Protein AF-A0A8S3A7S4-F1 (afdb_monomer_lite)

Structure (mmCIF, N/CA/C/O backbone):
data_AF-A0A8S3A7S4-F1
#
_entry.id   AF-A0A8S3A7S4-F1
#
loop_
_atom_site.group_PDB
_atom_site.id
_atom_site.type_symbol
_atom_site.label_atom_id
_atom_site.label_alt_id
_atom_site.label_comp_id
_atom_site.label_asym_id
_atom_site.label_entity_id
_atom_site.label_seq_id
_atom_site.pdbx_PDB_ins_code
_atom_site.Cartn_x
_atom_site.Cartn_y
_atom_site.Cartn_z
_atom_site.occupancy
_atom_site.B_iso_or_equiv
_atom_site.auth_seq_id
_atom_site.auth_comp_id
_atom_site.auth_asym_id
_atom_site.auth_atom_id
_atom_site.pdbx_PDB_model_num
ATOM 1 N N . LEU A 1 1 ? -1.220 -19.435 3.950 1.00 32.44 1 LEU A N 1
ATOM 2 C CA . LEU A 1 1 ? -2.130 -18.977 5.016 1.00 32.44 1 LEU A CA 1
ATOM 3 C 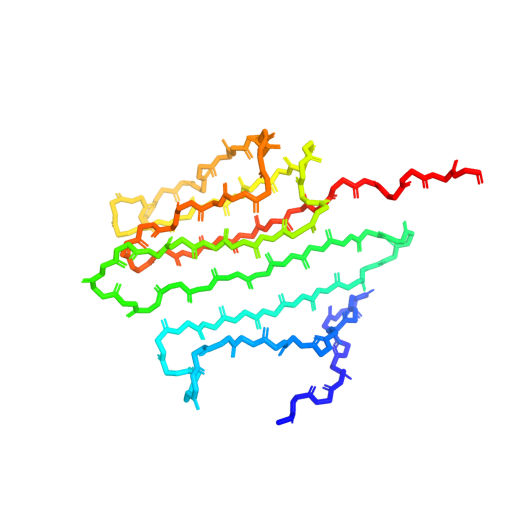C . LEU A 1 1 ? -1.247 -18.363 6.094 1.00 32.44 1 LEU A C 1
ATOM 5 O O . LEU A 1 1 ? -0.497 -19.103 6.714 1.00 32.44 1 LEU A O 1
ATOM 9 N N . ILE A 1 2 ? -1.198 -17.036 6.206 1.00 36.12 2 ILE A N 1
ATOM 10 C CA . ILE A 1 2 ? -0.557 -16.388 7.357 1.00 36.12 2 ILE A CA 1
ATOM 11 C C . ILE A 1 2 ? -1.700 -16.137 8.333 1.00 36.12 2 ILE A C 1
ATOM 13 O O . ILE A 1 2 ? -2.592 -15.341 8.049 1.00 36.12 2 ILE A O 1
ATOM 17 N N . GLU A 1 3 ? -1.734 -16.926 9.401 1.00 42.91 3 GLU A N 1
ATOM 18 C CA . GLU A 1 3 ? -2.644 -16.726 10.527 1.00 42.91 3 GLU A CA 1
ATOM 19 C C . GLU A 1 3 ? -2.314 -15.383 11.184 1.00 42.91 3 GLU A C 1
ATOM 21 O O . GLU A 1 3 ? -1.156 -14.971 11.194 1.00 42.91 3 GLU A O 1
ATOM 26 N N . THR A 1 4 ? -3.331 -14.668 11.664 1.00 47.62 4 THR A N 1
ATOM 27 C CA . THR A 1 4 ? -3.205 -13.347 12.289 1.00 47.62 4 THR A CA 1
ATOM 28 C C . THR A 1 4 ? -2.072 -13.327 13.317 1.00 47.62 4 THR A C 1
ATOM 30 O O . THR A 1 4 ? -2.187 -13.901 14.395 1.00 47.62 4 THR A O 1
ATOM 33 N N . VAL A 1 5 ? -0.964 -12.672 12.969 1.00 49.91 5 VAL A N 1
ATOM 34 C CA . VAL A 1 5 ? 0.148 -12.405 13.884 1.00 49.91 5 VAL A CA 1
ATOM 35 C C . VAL A 1 5 ? -0.074 -11.021 14.482 1.00 49.91 5 VAL A C 1
ATOM 37 O O . VAL A 1 5 ? -0.256 -10.053 13.739 1.00 49.91 5 VAL A O 1
ATOM 40 N N . ASP A 1 6 ? -0.046 -10.923 15.810 1.00 55.41 6 ASP A N 1
ATOM 41 C CA . ASP A 1 6 ? 0.050 -9.635 16.497 1.00 55.41 6 ASP A CA 1
ATOM 42 C C . ASP A 1 6 ? 1.432 -9.031 16.214 1.00 55.41 6 ASP A C 1
ATOM 44 O O . ASP A 1 6 ? 2.458 -9.503 16.713 1.00 55.41 6 ASP A O 1
ATOM 48 N N . ILE A 1 7 ? 1.473 -7.977 15.397 1.00 58.81 7 ILE A N 1
ATOM 49 C CA . ILE A 1 7 ? 2.685 -7.181 15.179 1.00 58.81 7 ILE A CA 1
ATOM 50 C C . ILE A 1 7 ? 2.566 -5.941 16.067 1.00 58.81 7 ILE A C 1
ATOM 52 O O . ILE A 1 7 ? 2.108 -4.877 15.657 1.00 58.81 7 ILE A O 1
ATOM 56 N N . GLY A 1 8 ? 2.931 -6.094 17.340 1.00 72.38 8 GLY A N 1
ATOM 57 C CA . GLY A 1 8 ? 2.749 -5.047 18.345 1.00 72.38 8 GLY A CA 1
ATOM 58 C C . GLY A 1 8 ? 1.290 -4.929 18.801 1.00 72.38 8 GLY A C 1
ATOM 59 O O . GLY A 1 8 ? 0.768 -5.852 19.410 1.00 72.38 8 GLY A O 1
ATOM 60 N N . ASN A 1 9 ? 0.652 -3.776 18.560 1.00 73.81 9 ASN A N 1
ATOM 61 C CA . ASN A 1 9 ? -0.764 -3.516 18.898 1.00 73.81 9 ASN A CA 1
ATOM 62 C C . ASN A 1 9 ? -1.713 -3.704 17.701 1.00 73.81 9 ASN A C 1
ATOM 64 O O . ASN A 1 9 ? -2.876 -3.296 17.772 1.00 73.81 9 ASN A O 1
ATOM 68 N N . ASP A 1 10 ? -1.190 -4.232 16.598 1.00 81.94 10 ASP A N 1
ATOM 69 C CA . ASP A 1 10 ? -1.855 -4.246 15.310 1.00 81.94 10 ASP A CA 1
ATOM 70 C C . ASP A 1 10 ? -2.022 -5.693 14.831 1.00 81.94 10 ASP A C 1
ATOM 72 O O . ASP A 1 10 ? -1.080 -6.488 14.859 1.00 81.94 10 ASP A O 1
ATOM 76 N N . GLN A 1 11 ? -3.233 -6.024 14.388 1.00 84.69 11 GLN A N 1
ATOM 77 C CA . GLN A 1 11 ? -3.612 -7.359 13.940 1.00 84.69 11 GLN A CA 1
ATOM 78 C C . GLN A 1 11 ? -3.493 -7.464 12.426 1.00 84.69 11 GLN A C 1
ATOM 80 O O . GLN A 1 11 ? -4.145 -6.715 11.693 1.00 84.69 11 GLN A O 1
ATOM 85 N N . ALA A 1 12 ? -2.685 -8.412 11.952 1.00 85.38 12 ALA A N 1
ATOM 86 C CA . ALA A 1 12 ? -2.636 -8.768 10.540 1.00 85.38 12 ALA A CA 1
ATOM 87 C C . ALA A 1 12 ? -3.955 -9.435 10.108 1.00 85.38 12 ALA A C 1
ATOM 89 O O . ALA A 1 12 ? -4.388 -10.425 10.703 1.00 85.38 12 ALA A O 1
ATOM 90 N N . VAL A 1 13 ? -4.590 -8.922 9.053 1.00 84.75 13 VAL A N 1
ATOM 91 C CA . VAL A 1 13 ? -5.805 -9.530 8.487 1.00 84.75 13 VAL A CA 1
ATOM 92 C C . VAL A 1 13 ? -5.482 -10.355 7.248 1.00 84.75 13 VAL A C 1
ATOM 94 O O . VAL A 1 13 ? -4.537 -10.064 6.509 1.00 84.75 13 VAL A O 1
ATOM 97 N N . VAL A 1 14 ? -6.280 -11.391 7.001 1.00 77.81 14 VAL A N 1
ATOM 98 C CA . VAL A 1 14 ? -6.143 -12.204 5.790 1.00 77.81 14 VAL A CA 1
ATOM 99 C C . VAL A 1 14 ? -6.284 -11.298 4.570 1.00 77.81 14 VAL A C 1
ATOM 101 O O . VAL A 1 14 ? -7.234 -10.526 4.461 1.00 77.81 14 VAL A O 1
ATOM 104 N N . THR A 1 15 ? -5.302 -11.368 3.675 1.00 73.50 15 THR A N 1
ATOM 105 C CA . THR A 1 15 ? -5.270 -10.584 2.441 1.00 73.50 15 THR A CA 1
ATOM 106 C C . THR A 1 15 ? -5.236 -11.547 1.265 1.00 73.50 15 THR A C 1
ATOM 108 O O . THR A 1 15 ? -4.409 -12.458 1.234 1.00 73.50 15 THR A O 1
ATOM 111 N N . GLU A 1 16 ? -6.132 -11.348 0.304 1.00 69.81 16 GLU A N 1
ATOM 112 C CA . GLU A 1 16 ? -6.135 -12.085 -0.956 1.00 69.81 16 GLU A CA 1
ATOM 113 C C . 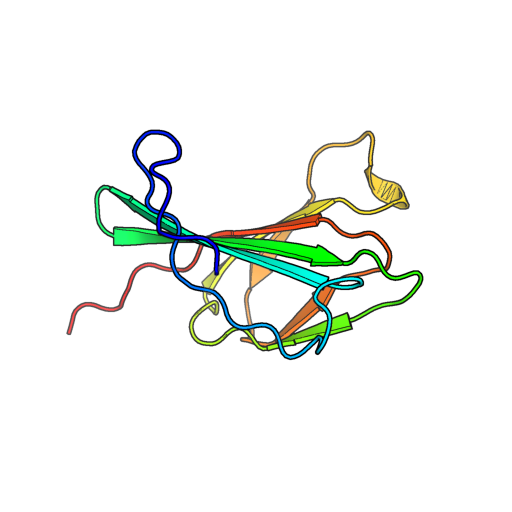GLU A 1 16 ? -5.566 -11.190 -2.057 1.00 69.81 16 GLU A C 1
ATOM 115 O O . GLU A 1 16 ? -6.013 -10.059 -2.256 1.00 69.81 16 GLU A O 1
ATOM 120 N N . THR A 1 17 ? -4.563 -11.693 -2.772 1.00 66.00 17 THR A N 1
ATOM 121 C CA . THR A 1 17 ? -3.970 -11.020 -3.930 1.00 66.00 17 THR A CA 1
ATOM 122 C C . THR A 1 17 ? -4.168 -11.906 -5.148 1.00 66.00 17 THR A C 1
ATOM 124 O O . THR A 1 17 ? -3.893 -13.101 -5.099 1.00 66.00 17 THR A O 1
ATOM 127 N N . THR A 1 18 ? -4.589 -11.325 -6.270 1.00 65.69 18 THR A N 1
ATOM 128 C CA . THR A 1 18 ? -4.818 -12.064 -7.525 1.00 65.69 18 THR A CA 1
ATOM 129 C C . THR A 1 18 ? -3.522 -12.552 -8.194 1.00 65.69 18 THR A C 1
ATOM 131 O O . THR A 1 18 ? -3.576 -13.251 -9.203 1.00 65.69 18 THR A O 1
ATOM 134 N N . ASP A 1 19 ? -2.343 -12.204 -7.663 1.00 68.62 19 ASP A N 1
ATOM 135 C CA . ASP A 1 19 ? -1.074 -12.805 -8.083 1.00 68.62 19 ASP A CA 1
ATOM 136 C C . ASP A 1 19 ? -1.045 -14.267 -7.616 1.00 68.62 19 ASP A C 1
ATOM 138 O O . ASP A 1 19 ? -0.715 -14.555 -6.467 1.00 68.62 19 ASP A O 1
ATOM 142 N N . LEU A 1 20 ? -1.417 -15.178 -8.523 1.00 54.69 20 LEU A N 1
ATOM 143 C CA . LEU A 1 20 ? -1.651 -16.614 -8.302 1.00 54.69 20 LEU A CA 1
ATOM 144 C C . LEU A 1 20 ? -0.500 -17.365 -7.604 1.00 54.69 20 LEU A C 1
ATOM 146 O O . LEU A 1 20 ? -0.689 -18.511 -7.203 1.00 54.69 20 LEU A O 1
ATOM 150 N N . GLN A 1 21 ? 0.682 -16.757 -7.462 1.00 60.47 21 GLN A N 1
ATOM 151 C CA . GLN A 1 21 ? 1.818 -17.343 -6.742 1.00 60.47 21 GLN A CA 1
ATOM 152 C C . GLN A 1 21 ? 2.430 -16.433 -5.659 1.00 60.47 21 GLN A C 1
ATOM 154 O O . GLN A 1 21 ? 3.385 -16.853 -5.007 1.00 60.47 21 GLN A O 1
ATOM 159 N N . GLY A 1 22 ? 1.938 -15.202 -5.456 1.00 60.34 22 GLY A N 1
ATOM 160 C CA . GLY A 1 22 ? 2.482 -14.243 -4.474 1.00 60.34 22 GLY A CA 1
ATOM 161 C C . GLY A 1 22 ? 3.970 -13.897 -4.660 1.00 60.34 22 GLY A C 1
ATOM 162 O O . GLY A 1 22 ? 4.631 -13.404 -3.740 1.00 60.34 22 GLY A O 1
ATOM 163 N N . GLN A 1 23 ? 4.532 -14.200 -5.833 1.00 71.69 23 GLN A N 1
ATOM 164 C CA . GLN A 1 23 ? 5.958 -14.031 -6.117 1.00 71.69 23 GLN A CA 1
ATOM 165 C C . GLN A 1 23 ? 6.291 -12.588 -6.487 1.00 71.69 23 GLN A C 1
ATOM 167 O O . GLN A 1 23 ? 7.381 -12.104 -6.184 1.00 71.69 23 GLN A O 1
ATOM 172 N N . ASN A 1 24 ? 5.341 -11.895 -7.110 1.00 83.69 24 ASN A N 1
ATOM 173 C CA . ASN A 1 24 ? 5.557 -10.617 -7.771 1.00 83.69 24 ASN A CA 1
ATOM 174 C C . ASN A 1 24 ? 4.890 -9.461 -7.032 1.00 83.69 24 ASN A C 1
ATOM 176 O O . ASN A 1 24 ? 5.348 -8.324 -7.132 1.00 83.69 24 ASN A O 1
ATOM 180 N N . ILE A 1 25 ? 3.818 -9.740 -6.295 1.00 87.50 25 ILE A N 1
ATOM 181 C CA . ILE A 1 25 ? 3.109 -8.755 -5.487 1.00 87.50 25 ILE A CA 1
ATOM 182 C C . ILE A 1 25 ? 2.909 -9.349 -4.100 1.00 87.50 25 ILE A C 1
ATOM 184 O O . ILE A 1 25 ? 2.385 -10.450 -3.952 1.00 87.50 25 ILE A O 1
ATOM 188 N N . PHE A 1 26 ? 3.328 -8.611 -3.079 1.00 88.44 26 PHE A N 1
ATOM 189 C CA . PHE A 1 26 ? 2.996 -8.924 -1.695 1.00 88.44 26 PHE A CA 1
ATOM 190 C C . PHE A 1 26 ? 2.056 -7.852 -1.161 1.00 88.44 26 PHE A C 1
ATOM 192 O O . PHE A 1 26 ? 2.298 -6.664 -1.371 1.00 88.44 26 PHE A O 1
ATOM 199 N N . SER A 1 27 ? 1.014 -8.258 -0.445 1.00 89.69 27 SER A N 1
ATOM 200 C CA . SER A 1 27 ? 0.155 -7.328 0.276 1.00 89.69 27 SER A CA 1
ATOM 201 C C . SER A 1 27 ? -0.250 -7.885 1.629 1.00 89.69 27 SER A C 1
ATOM 203 O O . SER A 1 27 ? -0.532 -9.075 1.744 1.00 89.69 27 SER A O 1
ATOM 205 N N . GLN A 1 28 ? -0.313 -7.010 2.628 1.00 91.31 28 GLN A N 1
ATOM 206 C CA . GLN A 1 28 ? -0.747 -7.339 3.980 1.00 91.31 28 GLN A CA 1
ATOM 207 C C . GLN A 1 28 ? -1.527 -6.160 4.556 1.00 91.31 28 GLN A C 1
ATOM 209 O O . GLN A 1 28 ? -1.006 -5.048 4.645 1.00 91.31 28 GLN A O 1
ATOM 214 N N . ALA A 1 29 ? -2.767 -6.400 4.962 1.00 91.62 29 ALA A N 1
ATOM 215 C CA . ALA A 1 29 ? -3.576 -5.415 5.667 1.00 91.62 29 ALA A CA 1
ATOM 216 C C . ALA A 1 29 ? -3.495 -5.600 7.189 1.00 91.62 29 ALA A C 1
ATOM 218 O O . ALA A 1 29 ? -3.229 -6.699 7.687 1.00 91.62 29 ALA A O 1
ATOM 219 N N . PHE A 1 30 ? -3.737 -4.515 7.921 1.00 91.75 30 PHE A N 1
ATOM 220 C CA . PHE A 1 30 ? -3.658 -4.459 9.375 1.00 91.75 30 PHE A CA 1
ATOM 221 C C . PHE A 1 30 ? -4.810 -3.652 9.972 1.00 91.75 30 PHE A C 1
ATOM 223 O O . PHE A 1 30 ? -5.235 -2.636 9.407 1.00 91.75 30 PHE A O 1
ATOM 230 N N . ILE A 1 31 ? -5.260 -4.075 11.153 1.00 91.44 31 ILE A N 1
ATOM 231 C CA . ILE A 1 31 ? -6.178 -3.328 12.013 1.00 91.44 31 ILE A CA 1
ATOM 232 C C . ILE A 1 31 ? -5.458 -3.032 13.327 1.00 91.44 31 ILE A C 1
ATOM 234 O O . ILE A 1 31 ? -5.099 -3.937 14.072 1.00 91.44 31 ILE A O 1
ATOM 238 N N . GLY A 1 32 ? -5.244 -1.753 13.607 1.00 88.19 32 GLY A N 1
ATOM 239 C CA . GLY A 1 32 ? -4.725 -1.267 14.878 1.00 88.19 32 GLY A CA 1
ATOM 240 C C . GLY A 1 32 ? -5.823 -0.821 15.834 1.00 88.19 32 GLY A C 1
ATOM 241 O O . GLY A 1 32 ? -7.019 -0.845 15.531 1.00 88.19 32 GLY A O 1
ATOM 242 N N . LYS A 1 33 ? -5.394 -0.330 16.999 1.00 85.56 33 LYS A N 1
ATOM 243 C CA . LYS A 1 33 ? -6.290 0.259 18.007 1.00 85.56 33 LYS A CA 1
ATOM 244 C C . LYS A 1 33 ? -7.195 1.342 17.413 1.00 85.56 33 LYS A C 1
ATOM 246 O O . LYS A 1 33 ? -6.812 2.060 16.489 1.00 85.56 33 LYS A O 1
ATOM 251 N N . ASN A 1 34 ? -8.386 1.474 17.995 1.00 83.94 34 ASN A N 1
ATOM 252 C CA . ASN A 1 34 ? -9.403 2.459 17.612 1.00 83.94 34 ASN A CA 1
ATOM 253 C C . ASN A 1 34 ? -9.835 2.358 16.136 1.00 83.94 34 ASN A C 1
ATOM 255 O O . ASN A 1 34 ? -10.171 3.365 15.521 1.00 83.94 34 ASN A O 1
ATOM 259 N N . GLY A 1 35 ? -9.785 1.157 15.548 1.00 86.38 35 GLY A N 1
ATOM 260 C CA . GLY A 1 35 ? -10.208 0.936 14.164 1.00 86.38 35 GLY A CA 1
ATOM 261 C C . GLY A 1 35 ? -9.279 1.564 13.124 1.00 86.38 35 GLY A C 1
ATOM 262 O O . GLY A 1 35 ? -9.685 1.752 11.978 1.00 86.38 35 GLY A O 1
ATOM 263 N N . ARG A 1 36 ? -8.034 1.898 13.495 1.00 90.69 36 ARG A N 1
ATOM 264 C CA . ARG A 1 36 ? -7.021 2.366 12.543 1.00 90.69 36 ARG A CA 1
ATOM 265 C C . ARG A 1 36 ? -6.729 1.244 11.546 1.00 90.69 36 ARG A C 1
ATOM 267 O O . ARG A 1 36 ? -6.413 0.136 11.958 1.00 90.69 36 ARG A O 1
ATOM 274 N N . ARG A 1 37 ? -6.798 1.525 10.245 1.00 93.69 37 ARG A N 1
ATOM 275 C CA . ARG A 1 37 ? -6.590 0.528 9.182 1.00 93.69 37 ARG A CA 1
ATOM 276 C C . ARG A 1 37 ? -5.470 0.968 8.250 1.00 93.69 37 ARG A C 1
ATOM 278 O O . ARG A 1 37 ? -5.428 2.136 7.857 1.00 93.69 37 ARG A O 1
ATOM 285 N N . TRP A 1 38 ? -4.585 0.051 7.875 1.00 95.12 38 TRP A N 1
ATOM 286 C CA . TRP A 1 38 ? -3.622 0.294 6.800 1.00 95.12 38 TRP A CA 1
ATOM 287 C C . TRP A 1 38 ? -3.287 -0.971 6.024 1.00 95.12 38 TRP A C 1
ATOM 289 O O . TRP A 1 38 ? -3.512 -2.087 6.487 1.00 95.12 38 TRP A O 1
ATOM 299 N N . VAL A 1 39 ? -2.743 -0.775 4.827 1.00 94.44 39 VAL A N 1
ATOM 300 C CA . VAL A 1 39 ? -2.344 -1.838 3.907 1.00 94.44 39 VAL A CA 1
ATOM 301 C C . VAL A 1 39 ? -0.908 -1.597 3.460 1.00 94.44 39 VAL A C 1
ATOM 303 O O . VAL A 1 39 ? -0.582 -0.511 2.992 1.00 94.44 39 VAL A O 1
ATOM 306 N N . LEU A 1 40 ? -0.052 -2.606 3.600 1.00 94.62 40 LEU A N 1
ATOM 307 C CA . LEU A 1 40 ? 1.268 -2.665 2.980 1.00 94.62 40 LEU A CA 1
ATOM 308 C C . LEU A 1 40 ? 1.137 -3.352 1.624 1.00 94.62 40 LEU A C 1
ATOM 310 O O . LEU A 1 40 ? 0.554 -4.433 1.545 1.00 94.62 40 LEU A O 1
ATOM 314 N N . ILE A 1 41 ? 1.714 -2.762 0.582 1.00 94.12 41 ILE A N 1
ATOM 315 C CA . ILE A 1 41 ? 1.806 -3.355 -0.752 1.00 94.12 41 ILE A CA 1
ATOM 316 C C . ILE A 1 41 ? 3.243 -3.229 -1.252 1.00 94.12 41 ILE A C 1
ATOM 318 O O . ILE A 1 41 ? 3.839 -2.156 -1.198 1.00 94.12 41 ILE A O 1
ATOM 322 N N . ILE A 1 42 ? 3.794 -4.331 -1.751 1.00 93.56 42 ILE A N 1
ATOM 323 C CA . ILE A 1 42 ? 5.129 -4.401 -2.344 1.00 93.56 42 ILE A CA 1
ATOM 324 C C . ILE A 1 42 ? 4.976 -4.903 -3.774 1.00 93.56 42 ILE A C 1
ATOM 326 O O . ILE A 1 42 ? 4.596 -6.056 -3.997 1.00 93.56 42 ILE A O 1
ATOM 330 N N . ASN A 1 43 ? 5.312 -4.049 -4.735 1.00 93.50 43 ASN A N 1
ATOM 331 C CA . ASN A 1 43 ? 5.493 -4.449 -6.119 1.00 93.50 43 ASN A CA 1
ATOM 332 C C . ASN A 1 43 ? 6.927 -4.956 -6.297 1.00 93.50 43 ASN A C 1
ATOM 334 O O . ASN A 1 43 ? 7.860 -4.170 -6.244 1.00 93.50 43 ASN A O 1
ATOM 338 N N . LYS A 1 44 ? 7.122 -6.254 -6.528 1.00 92.12 44 LYS A N 1
ATOM 339 C CA . LYS A 1 44 ? 8.445 -6.853 -6.783 1.00 92.12 44 LYS A CA 1
ATOM 340 C C . LYS A 1 44 ? 8.765 -6.948 -8.279 1.00 92.12 44 LYS A C 1
ATOM 342 O O . LYS A 1 44 ? 9.788 -7.516 -8.650 1.00 92.12 44 LYS A O 1
ATOM 347 N N . ARG A 1 45 ? 7.888 -6.439 -9.151 1.00 90.56 45 ARG A N 1
ATOM 348 C CA . ARG A 1 45 ? 8.036 -6.534 -10.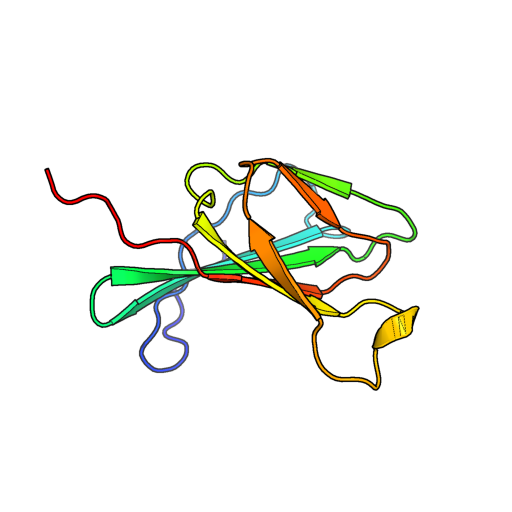607 1.00 90.56 45 ARG A CA 1
ATOM 349 C C . ARG A 1 45 ? 8.912 -5.415 -11.144 1.00 90.56 45 ARG A C 1
ATOM 351 O O . ARG A 1 45 ? 8.830 -4.273 -10.695 1.00 90.56 45 ARG A O 1
ATOM 358 N N . TYR A 1 46 ? 9.618 -5.727 -12.227 1.00 91.44 46 TYR A N 1
ATOM 359 C CA . TYR A 1 46 ? 10.207 -4.736 -13.124 1.00 91.44 46 TYR A CA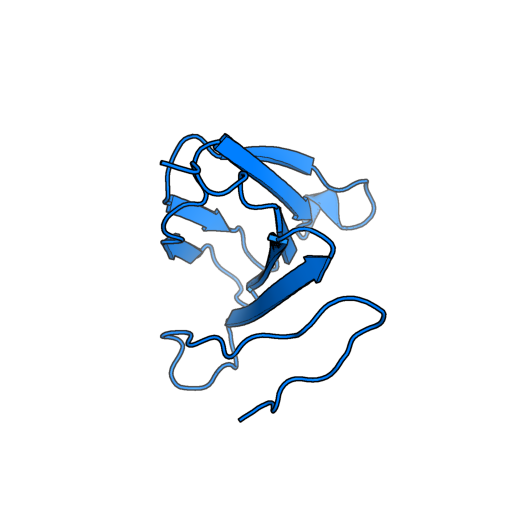 1
ATOM 360 C C . TYR A 1 46 ? 9.139 -4.156 -14.068 1.00 91.44 46 TYR A C 1
ATOM 362 O O . TYR A 1 46 ? 9.162 -4.356 -15.280 1.00 91.44 46 TYR A O 1
ATOM 370 N N . GLY A 1 47 ? 8.115 -3.528 -13.490 1.00 91.31 47 GLY A N 1
ATOM 371 C CA . GLY A 1 47 ? 7.013 -2.913 -14.225 1.00 91.31 47 GLY A CA 1
ATOM 372 C C . GLY A 1 47 ? 5.928 -2.377 -13.300 1.00 91.31 47 GLY A C 1
ATOM 373 O O . GLY A 1 47 ? 5.804 -2.818 -12.156 1.00 91.31 47 GLY A O 1
ATOM 374 N N . ASN A 1 48 ? 5.142 -1.426 -13.803 1.00 93.62 48 ASN A N 1
ATOM 375 C CA . ASN A 1 48 ? 4.053 -0.824 -13.041 1.00 93.62 48 ASN A CA 1
ATOM 376 C C . ASN A 1 48 ? 2.904 -1.820 -12.835 1.00 93.62 48 ASN A C 1
ATOM 378 O O . ASN A 1 48 ? 2.659 -2.690 -13.677 1.00 93.62 48 ASN A O 1
ATOM 382 N N . ILE A 1 49 ? 2.181 -1.659 -11.730 1.00 91.69 49 ILE A N 1
ATOM 383 C CA . ILE A 1 49 ? 0.941 -2.385 -11.453 1.00 91.69 49 ILE A CA 1
ATOM 384 C C . ILE A 1 49 ? -0.170 -1.408 -11.094 1.00 91.69 49 ILE A C 1
ATOM 386 O O . ILE A 1 49 ? 0.075 -0.411 -10.415 1.00 91.69 49 ILE A O 1
ATOM 390 N N . ASP A 1 50 ? -1.389 -1.739 -11.503 1.00 92.12 50 ASP A N 1
ATOM 391 C CA . ASP A 1 50 ? -2.591 -1.066 -11.032 1.00 92.12 50 ASP A CA 1
ATOM 392 C C . ASP A 1 50 ? -3.213 -1.886 -9.907 1.00 92.12 50 ASP A C 1
ATOM 394 O O . ASP A 1 50 ? -3.514 -3.072 -10.058 1.00 92.12 50 ASP A O 1
ATOM 398 N N . VAL A 1 51 ? -3.398 -1.238 -8.766 1.00 90.12 51 VAL A N 1
ATOM 399 C CA . VAL A 1 51 ? -4.039 -1.799 -7.585 1.00 90.12 51 VAL A CA 1
ATOM 400 C C . VAL A 1 51 ? -5.412 -1.167 -7.453 1.00 90.12 51 VAL A C 1
ATOM 402 O O . VAL A 1 51 ? -5.542 0.055 -7.394 1.00 90.12 51 VAL A O 1
ATOM 405 N N . PHE A 1 52 ? -6.440 -2.004 -7.368 1.00 92.50 52 PHE A N 1
ATOM 406 C CA . PHE A 1 52 ? -7.762 -1.578 -6.937 1.00 92.50 52 PHE A CA 1
ATOM 407 C C . PHE A 1 52 ? -7.911 -1.852 -5.440 1.00 92.50 52 PHE A C 1
ATOM 409 O O . PHE A 1 52 ? -7.880 -3.007 -5.021 1.00 92.50 52 PHE A O 1
ATOM 416 N N . LEU A 1 53 ? -8.056 -0.792 -4.646 1.00 90.75 53 LEU A N 1
ATOM 417 C CA . LEU A 1 53 ? -8.197 -0.855 -3.195 1.00 90.75 53 LEU A CA 1
ATOM 418 C C . LEU A 1 53 ? -9.479 -0.116 -2.771 1.00 90.75 53 LEU A C 1
ATOM 420 O O . LEU A 1 53 ? -9.475 1.107 -2.632 1.00 90.75 53 LEU A O 1
ATOM 424 N N . PRO A 1 54 ? -10.600 -0.829 -2.589 1.00 90.81 54 PRO A N 1
ATOM 425 C CA . PRO A 1 54 ? -11.861 -0.219 -2.181 1.00 90.81 54 PRO A CA 1
ATOM 426 C C . PRO A 1 54 ? -11.766 0.508 -0.836 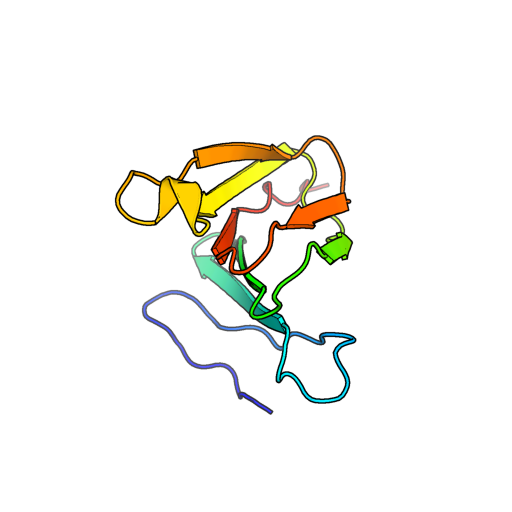1.00 90.81 54 PRO A C 1
ATOM 428 O O . PRO A 1 54 ? -11.128 0.029 0.100 1.00 90.81 54 PRO A O 1
ATOM 431 N N . GLY A 1 55 ? -12.448 1.651 -0.727 1.00 91.00 55 GLY A N 1
ATOM 432 C CA . GLY A 1 55 ? -12.568 2.399 0.529 1.00 91.00 55 GLY A CA 1
ATOM 433 C C . GLY A 1 55 ? -11.309 3.160 0.957 1.00 91.00 55 GLY A C 1
ATOM 434 O O . GLY A 1 55 ? -11.259 3.633 2.088 1.00 91.00 55 GLY A O 1
ATOM 435 N N . CYS A 1 56 ? -10.291 3.277 0.095 1.00 94.19 56 CYS A N 1
ATOM 436 C CA . CYS A 1 56 ? -9.080 4.047 0.399 1.00 94.19 56 CYS A CA 1
ATOM 437 C C . CYS A 1 56 ? -9.177 5.538 0.041 1.00 94.19 56 CYS A C 1
ATOM 439 O O . CYS A 1 56 ? -8.259 6.284 0.370 1.00 94.19 56 CYS A O 1
ATOM 441 N N . THR A 1 57 ? -10.241 5.974 -0.643 1.00 95.31 57 THR A N 1
ATOM 442 C CA . THR A 1 57 ? -10.446 7.383 -1.020 1.00 95.31 57 THR A CA 1
ATOM 443 C C . THR A 1 57 ? -10.480 8.277 0.223 1.00 95.31 57 THR A C 1
ATOM 445 O O . THR A 1 57 ? -11.136 7.942 1.201 1.00 95.31 57 THR A O 1
ATOM 448 N N . GLY A 1 58 ? -9.751 9.394 0.207 1.00 94.81 58 GLY A N 1
ATOM 449 C CA . GLY A 1 58 ? -9.517 10.256 1.374 1.00 94.81 58 GLY A CA 1
ATOM 450 C C . GLY A 1 58 ? -8.428 9.744 2.328 1.00 94.81 58 GLY A C 1
ATOM 451 O O . GLY A 1 58 ? -8.080 10.422 3.294 1.00 94.81 58 GLY A O 1
ATOM 452 N N . GLY A 1 59 ? -7.869 8.560 2.068 1.00 95.56 59 GLY A N 1
ATOM 453 C CA . GLY A 1 59 ? -6.718 8.012 2.777 1.00 95.56 59 GLY A CA 1
ATOM 454 C C . GLY A 1 59 ? -5.391 8.637 2.340 1.00 95.56 59 GLY A C 1
ATOM 455 O O . GLY A 1 59 ? -5.326 9.466 1.429 1.00 95.56 59 GLY A O 1
ATOM 456 N N . ARG A 1 60 ? -4.304 8.203 2.982 1.00 97.19 60 ARG A N 1
ATOM 457 C CA . ARG A 1 60 ? -2.935 8.653 2.680 1.00 97.19 60 ARG A CA 1
ATOM 458 C C . ARG A 1 60 ? -2.046 7.479 2.331 1.00 97.19 60 ARG A C 1
ATOM 460 O O . ARG A 1 60 ? -2.035 6.483 3.047 1.00 97.19 60 ARG A O 1
ATOM 467 N N . MET A 1 61 ? -1.267 7.616 1.272 1.00 96.88 61 MET A N 1
ATOM 468 C CA . MET A 1 61 ? -0.257 6.650 0.868 1.00 96.88 61 MET A CA 1
ATOM 469 C C . MET A 1 61 ? 1.134 7.236 1.073 1.00 96.88 61 MET A C 1
ATOM 471 O O . MET A 1 61 ? 1.413 8.337 0.613 1.00 96.88 61 MET A O 1
ATOM 475 N N . GLN A 1 62 ? 2.012 6.467 1.703 1.00 96.44 62 GLN A N 1
ATOM 476 C CA . GLN A 1 62 ? 3.447 6.721 1.742 1.00 96.44 62 GLN A CA 1
ATOM 477 C C . GLN A 1 62 ? 4.142 5.705 0.847 1.00 96.44 62 GLN A C 1
ATOM 479 O O . GLN A 1 62 ? 3.934 4.503 1.012 1.00 96.44 62 GLN A O 1
ATOM 484 N N . ILE A 1 63 ? 4.936 6.176 -0.113 1.00 95.75 63 ILE A N 1
ATOM 485 C CA . ILE A 1 63 ? 5.543 5.328 -1.141 1.00 95.75 63 ILE A CA 1
ATOM 486 C C . ILE A 1 63 ? 7.035 5.614 -1.308 1.00 95.75 63 ILE A C 1
ATOM 488 O O . ILE A 1 63 ? 7.467 6.768 -1.332 1.00 95.75 63 ILE A O 1
ATOM 492 N N . ILE A 1 64 ? 7.810 4.541 -1.463 1.00 95.38 64 ILE A N 1
ATOM 493 C CA . ILE A 1 64 ? 9.185 4.570 -1.964 1.00 95.38 64 ILE A CA 1
ATOM 494 C C . ILE A 1 64 ? 9.296 3.690 -3.209 1.00 95.38 64 ILE A C 1
ATOM 496 O O . ILE A 1 64 ? 8.568 2.706 -3.347 1.00 95.38 64 ILE A O 1
ATOM 500 N N . ASN A 1 65 ? 10.214 4.025 -4.107 1.00 91.81 65 ASN A N 1
ATOM 501 C CA . ASN A 1 65 ? 10.566 3.214 -5.272 1.00 91.81 65 ASN A CA 1
ATOM 502 C C . ASN A 1 65 ? 12.076 3.285 -5.535 1.00 91.81 65 ASN A C 1
ATOM 504 O O . ASN A 1 65 ? 12.813 3.889 -4.760 1.00 91.81 65 ASN A O 1
ATOM 508 N N . GLU A 1 66 ? 12.540 2.684 -6.630 1.00 89.31 66 GLU A N 1
ATOM 509 C CA . GLU A 1 66 ? 13.964 2.659 -6.990 1.00 89.31 66 GLU A CA 1
ATOM 510 C C . GLU A 1 66 ? 14.590 4.065 -7.061 1.00 89.31 66 GLU A C 1
ATOM 512 O O . GLU A 1 66 ? 15.701 4.273 -6.578 1.00 89.31 66 GLU A O 1
ATOM 517 N N . ALA A 1 67 ? 13.854 5.053 -7.581 1.00 86.81 67 ALA A N 1
ATOM 518 C CA . ALA A 1 67 ? 14.343 6.426 -7.697 1.00 86.81 67 ALA A CA 1
ATOM 519 C C . ALA A 1 67 ? 14.444 7.138 -6.338 1.00 86.81 67 ALA A C 1
ATOM 521 O O . ALA A 1 67 ? 15.343 7.951 -6.131 1.00 86.81 67 ALA A O 1
ATOM 522 N N . SER A 1 68 ? 13.533 6.840 -5.406 1.00 87.38 68 SER A N 1
ATOM 523 C CA . SER A 1 68 ? 13.476 7.480 -4.088 1.00 87.38 68 SER A CA 1
ATOM 524 C C . SER A 1 68 ? 14.060 6.626 -2.960 1.00 87.38 68 SER A C 1
ATOM 526 O O . SER A 1 68 ? 13.945 7.024 -1.806 1.00 87.38 68 SER A O 1
ATOM 528 N N . GLY A 1 69 ? 14.648 5.459 -3.248 1.00 76.88 69 GLY A N 1
ATOM 529 C CA . GLY A 1 69 ? 14.916 4.401 -2.260 1.00 76.88 69 GLY A CA 1
ATOM 530 C C . GLY A 1 69 ? 15.827 4.789 -1.088 1.00 76.88 69 GLY A C 1
ATOM 531 O O . GLY A 1 69 ? 15.797 4.132 -0.052 1.00 76.88 69 GLY A O 1
ATOM 532 N N . PHE A 1 70 ? 16.597 5.872 -1.228 1.00 82.12 70 PHE A N 1
ATOM 533 C CA . PHE A 1 70 ? 17.447 6.439 -0.171 1.00 82.12 70 PHE A CA 1
ATOM 534 C C . PHE A 1 70 ? 16.899 7.742 0.439 1.00 82.12 70 PHE A C 1
ATOM 536 O O . PHE A 1 70 ? 17.514 8.309 1.340 1.00 82.12 70 PHE A O 1
ATOM 543 N N . GLY A 1 71 ? 15.774 8.242 -0.070 1.00 83.94 71 GLY A N 1
ATOM 544 C CA . GLY A 1 71 ? 15.096 9.447 0.396 1.00 83.94 71 GLY A CA 1
ATOM 545 C C . GLY A 1 71 ? 13.892 9.140 1.294 1.00 83.94 71 GLY A C 1
ATOM 546 O O . GLY A 1 71 ? 13.548 7.977 1.515 1.00 83.94 71 GLY A O 1
ATOM 547 N N . PRO A 1 72 ? 13.229 10.180 1.828 1.00 89.88 72 PRO A N 1
ATOM 548 C CA . PRO A 1 72 ? 11.977 9.997 2.551 1.00 89.88 72 PRO A CA 1
ATOM 549 C C . PRO A 1 72 ? 10.889 9.437 1.625 1.00 89.88 72 PRO A C 1
ATOM 551 O O . PRO A 1 72 ? 10.899 9.668 0.413 1.00 89.88 72 PRO A O 1
ATOM 554 N N . ALA A 1 73 ? 9.917 8.737 2.210 1.00 92.44 73 ALA A N 1
ATOM 555 C CA . ALA A 1 73 ? 8.730 8.319 1.477 1.00 92.44 73 ALA A CA 1
ATOM 556 C C . ALA A 1 73 ? 7.967 9.541 0.948 1.00 92.44 73 ALA A C 1
ATOM 558 O O . ALA A 1 73 ? 7.805 10.543 1.647 1.00 92.44 73 ALA A O 1
ATOM 559 N N . THR A 1 74 ? 7.481 9.444 -0.288 1.00 93.88 74 THR A N 1
ATOM 560 C CA . THR A 1 74 ? 6.567 10.442 -0.850 1.00 93.88 74 THR A CA 1
ATOM 561 C C . THR A 1 74 ? 5.176 10.203 -0.276 1.00 93.88 74 THR A C 1
ATOM 563 O O . THR A 1 74 ? 4.700 9.069 -0.294 1.00 93.88 74 THR A O 1
ATOM 566 N N . GLU A 1 75 ? 4.523 11.252 0.224 1.00 95.31 75 GLU A N 1
ATOM 567 C CA . GLU A 1 75 ? 3.146 11.182 0.721 1.00 95.31 75 GLU A CA 1
ATOM 568 C C . GLU A 1 75 ? 2.157 11.661 -0.349 1.00 95.31 75 GLU A C 1
ATOM 570 O O . GLU A 1 75 ? 2.374 12.685 -0.997 1.00 95.31 75 GLU A O 1
ATOM 575 N N . VAL A 1 76 ? 1.074 10.905 -0.543 1.00 94.81 76 VAL A N 1
ATOM 576 C CA . VAL A 1 76 ? 0.032 11.167 -1.544 1.00 94.81 76 VAL A CA 1
ATOM 577 C C . VAL A 1 76 ? -1.344 10.963 -0.912 1.00 94.81 76 VAL A C 1
ATOM 579 O O . VAL A 1 76 ? -1.602 9.921 -0.307 1.00 94.81 76 VAL A O 1
ATOM 582 N N . THR A 1 77 ? -2.247 11.929 -1.080 1.00 96.50 77 THR A N 1
ATOM 583 C CA . THR A 1 77 ? -3.672 11.752 -0.759 1.00 96.50 77 THR A CA 1
ATOM 584 C C . THR A 1 77 ? -4.347 10.939 -1.857 1.00 96.50 77 THR A C 1
ATOM 586 O O . THR A 1 77 ? -4.156 11.196 -3.046 1.00 96.50 77 THR A O 1
ATOM 589 N N . LEU A 1 78 ? -5.124 9.931 -1.467 1.00 96.38 78 LEU A N 1
ATOM 590 C CA . LEU A 1 78 ? -5.793 9.043 -2.409 1.00 96.38 78 LEU A CA 1
ATOM 591 C C . LEU A 1 78 ? -7.160 9.602 -2.800 1.00 96.38 78 LEU A C 1
ATOM 593 O O . LEU A 1 78 ? -8.113 9.522 -2.034 1.00 96.38 78 LEU A O 1
ATOM 597 N N . GLU A 1 79 ? -7.271 10.119 -4.018 1.00 94.44 79 GLU A N 1
ATOM 598 C CA . GLU A 1 79 ? -8.536 10.651 -4.554 1.00 94.44 79 GLU A CA 1
ATOM 599 C C . GLU A 1 79 ? -9.440 9.553 -5.140 1.00 94.44 79 GLU A C 1
ATOM 601 O O . GLU A 1 79 ? -10.655 9.700 -5.248 1.00 94.44 79 GLU A O 1
ATOM 606 N N . LEU A 1 80 ? -8.855 8.414 -5.517 1.00 93.31 80 LEU A N 1
ATOM 607 C CA . LEU A 1 80 ? -9.538 7.301 -6.172 1.00 93.31 80 LEU A CA 1
ATOM 608 C C . LEU A 1 80 ? -9.194 5.982 -5.482 1.00 93.31 80 LEU A C 1
ATOM 610 O O . LEU A 1 80 ? -8.138 5.831 -4.876 1.00 93.31 80 LEU A O 1
ATOM 614 N N . SER A 1 81 ? -10.049 4.976 -5.670 1.00 93.06 81 SER A N 1
ATOM 615 C CA . SER A 1 81 ? -9.788 3.596 -5.227 1.00 93.06 81 SER A CA 1
ATOM 616 C C . SER A 1 81 ? -8.815 2.829 -6.135 1.00 93.06 81 SER A C 1
ATOM 618 O O . SER A 1 81 ? -8.696 1.610 -6.028 1.00 93.06 81 SER A O 1
ATOM 620 N N . ARG A 1 82 ? -8.157 3.512 -7.078 1.00 93.44 82 ARG A N 1
ATOM 621 C CA . ARG A 1 82 ? -7.147 2.936 -7.971 1.00 93.44 82 ARG A CA 1
ATOM 622 C C . ARG A 1 82 ? -5.821 3.646 -7.777 1.00 93.44 82 ARG A C 1
ATOM 624 O O . ARG A 1 82 ? -5.767 4.872 -7.804 1.00 93.44 82 ARG A O 1
ATOM 631 N N . ILE A 1 83 ? -4.772 2.852 -7.615 1.00 93.75 83 ILE A N 1
ATOM 632 C CA . ILE A 1 83 ? -3.416 3.309 -7.330 1.00 93.75 83 ILE A CA 1
ATOM 633 C C . ILE A 1 83 ? -2.483 2.622 -8.318 1.00 93.75 83 ILE A C 1
ATOM 635 O O . ILE A 1 83 ? -2.505 1.398 -8.434 1.00 93.75 83 ILE A O 1
ATOM 639 N N . THR A 1 84 ? -1.635 3.389 -8.993 1.00 94.75 84 THR A N 1
ATOM 640 C CA . THR A 1 84 ? -0.555 2.832 -9.810 1.00 94.75 84 THR A CA 1
ATOM 641 C C . THR A 1 84 ? 0.721 2.800 -8.977 1.00 94.75 84 THR A C 1
ATOM 643 O O . THR A 1 84 ? 1.200 3.842 -8.529 1.00 94.75 84 THR A O 1
ATOM 646 N N . LEU A 1 85 ? 1.292 1.613 -8.775 1.00 94.31 85 LEU A N 1
ATOM 647 C CA . LEU A 1 85 ? 2.593 1.441 -8.131 1.00 94.31 85 LEU A CA 1
ATOM 648 C C . LEU A 1 85 ? 3.661 1.229 -9.200 1.00 94.31 85 LEU A C 1
ATOM 650 O O . LEU A 1 85 ? 3.513 0.380 -10.080 1.00 94.31 85 LEU A O 1
ATOM 654 N N . SER A 1 86 ? 4.744 2.000 -9.114 1.00 95.06 86 SER A N 1
ATOM 655 C CA . SER A 1 86 ? 5.897 1.854 -10.008 1.00 95.06 86 SER A CA 1
ATOM 656 C C . SER A 1 86 ? 6.644 0.541 -9.756 1.00 95.06 86 SER A C 1
ATOM 658 O O . SER A 1 86 ? 6.409 -0.138 -8.751 1.00 95.06 86 SER A O 1
ATOM 660 N N . ALA A 1 87 ? 7.520 0.161 -10.688 1.00 93.06 87 ALA A N 1
ATOM 661 C CA . ALA A 1 87 ? 8.430 -0.968 -10.509 1.00 93.06 87 ALA A CA 1
ATOM 662 C C . ALA A 1 87 ? 9.161 -0.889 -9.155 1.00 93.06 87 ALA A C 1
ATOM 664 O O . ALA A 1 87 ? 9.595 0.188 -8.741 1.00 93.06 87 ALA A O 1
ATOM 665 N N . PHE A 1 88 ? 9.269 -2.028 -8.468 1.00 93.50 88 PHE A N 1
ATOM 666 C CA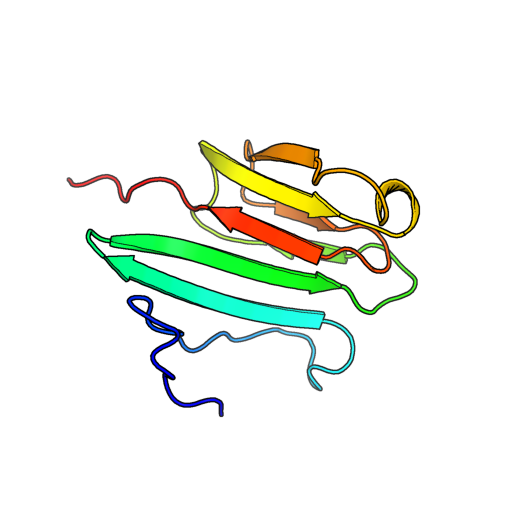 . PHE A 1 88 ? 9.946 -2.152 -7.166 1.00 93.50 88 PHE A CA 1
ATOM 667 C C . PHE A 1 88 ? 9.424 -1.238 -6.043 1.00 93.50 88 PHE A C 1
ATOM 669 O O . PHE A 1 88 ? 10.118 -1.014 -5.050 1.00 93.50 88 PHE A O 1
ATOM 676 N N . ALA A 1 89 ? 8.211 -0.696 -6.175 1.00 95.38 89 ALA A N 1
ATOM 677 C CA . ALA A 1 89 ? 7.656 0.205 -5.178 1.00 95.38 89 ALA A CA 1
ATOM 678 C C . ALA A 1 89 ? 7.190 -0.521 -3.907 1.00 95.38 89 ALA A C 1
ATOM 680 O O . ALA A 1 89 ? 6.590 -1.599 -3.961 1.00 95.38 89 ALA A O 1
ATOM 681 N N . VAL A 1 90 ? 7.389 0.135 -2.765 1.00 95.62 90 VAL A N 1
ATOM 682 C CA . VAL A 1 90 ? 6.812 -0.230 -1.466 1.00 95.62 90 VAL A CA 1
ATOM 683 C C . VAL A 1 90 ? 5.882 0.895 -1.041 1.00 95.62 90 VAL A C 1
ATOM 685 O O . VAL A 1 90 ? 6.307 2.047 -0.960 1.00 95.62 90 VAL A O 1
ATOM 688 N N . ALA A 1 91 ? 4.625 0.561 -0.768 1.00 96.19 91 ALA A N 1
ATOM 689 C CA . ALA A 1 91 ? 3.602 1.513 -0.368 1.00 96.19 91 ALA A CA 1
ATOM 690 C C . ALA A 1 91 ? 2.922 1.087 0.936 1.00 96.19 91 ALA A C 1
ATOM 692 O O . ALA A 1 91 ? 2.542 -0.073 1.100 1.00 96.19 91 ALA A O 1
ATOM 693 N N . VAL A 1 92 ? 2.721 2.047 1.835 1.00 96.25 92 VAL A N 1
ATOM 694 C CA . VAL A 1 92 ? 1.856 1.919 3.011 1.00 96.25 92 VAL A CA 1
ATOM 695 C C . VAL A 1 92 ? 0.672 2.853 2.824 1.00 96.25 92 VAL A C 1
ATOM 697 O O . VAL A 1 92 ? 0.848 4.058 2.662 1.00 96.25 92 VAL A O 1
ATOM 700 N N . ILE A 1 93 ? -0.536 2.301 2.836 1.00 96.88 93 ILE A N 1
ATOM 701 C CA . ILE A 1 93 ? -1.781 3.040 2.659 1.00 96.88 93 ILE A CA 1
ATOM 702 C C . ILE A 1 93 ? -2.511 3.089 3.992 1.00 96.88 93 ILE A C 1
ATOM 704 O O . ILE A 1 93 ? -2.995 2.065 4.460 1.00 96.88 93 ILE A O 1
ATOM 708 N N . HIS A 1 94 ? -2.637 4.272 4.579 1.00 96.06 94 HIS A N 1
ATOM 709 C CA . HIS A 1 94 ? -3.530 4.543 5.696 1.00 96.06 94 HIS A CA 1
ATOM 710 C C . HIS A 1 94 ? -4.938 4.799 5.164 1.00 96.06 94 HIS A C 1
ATOM 712 O O . HIS A 1 94 ? -5.170 5.771 4.441 1.00 96.06 94 HIS A O 1
ATOM 718 N N . MET A 1 95 ? -5.873 3.928 5.532 1.00 95.44 95 MET A N 1
ATOM 719 C CA . MET A 1 95 ? -7.271 4.066 5.136 1.00 95.44 95 MET A CA 1
ATOM 720 C C . MET A 1 95 ? -7.913 5.233 5.898 1.00 95.44 95 MET A C 1
ATOM 722 O O . MET A 1 95 ? -7.529 5.490 7.048 1.00 95.44 95 MET A O 1
ATOM 726 N N . PRO A 1 96 ? -8.914 5.909 5.312 1.00 94.31 96 PRO A N 1
ATOM 727 C CA . PRO A 1 96 ? -9.730 6.854 6.063 1.00 94.31 96 PRO A CA 1
ATOM 728 C C . PRO A 1 96 ? -10.446 6.146 7.233 1.00 94.31 96 PRO A C 1
ATOM 730 O O . PRO A 1 96 ? -10.562 4.908 7.249 1.00 94.31 96 PRO A O 1
ATOM 733 N N . PRO A 1 97 ? -10.953 6.900 8.223 1.00 88.50 97 PRO A N 1
ATOM 734 C CA . PRO A 1 97 ? -11.933 6.377 9.170 1.00 88.50 97 PRO A CA 1
ATOM 735 C C . PRO A 1 97 ? -13.102 5.709 8.433 1.00 88.50 97 PRO A C 1
ATOM 737 O O . PRO A 1 97 ? -13.411 6.062 7.298 1.00 88.50 97 PRO A O 1
ATOM 740 N N . LEU A 1 98 ? -13.729 4.708 9.051 1.00 84.00 98 LEU A N 1
ATOM 741 C CA . LEU A 1 98 ? -15.039 4.267 8.578 1.00 84.00 98 LEU A CA 1
ATOM 742 C C . LEU A 1 98 ? -16.026 5.398 8.857 1.00 84.00 98 LEU A C 1
ATOM 744 O O . LEU A 1 98 ? -16.034 5.915 9.976 1.00 84.00 98 LEU A O 1
ATOM 748 N N . ASP A 1 99 ? -16.836 5.762 7.869 1.00 70.88 99 ASP A N 1
ATOM 749 C CA . ASP A 1 99 ? -18.012 6.581 8.132 1.00 70.88 99 ASP A CA 1
ATOM 750 C C . ASP A 1 99 ? -18.898 5.788 9.100 1.00 70.88 99 ASP A C 1
ATOM 752 O O . ASP A 1 99 ? -19.313 4.663 8.813 1.00 70.88 99 ASP A O 1
ATOM 756 N N . VAL A 1 100 ? -19.077 6.326 10.305 1.00 54.31 100 VAL A N 1
ATOM 757 C CA . VAL A 1 100 ? -19.999 5.774 11.295 1.00 54.31 100 VAL A CA 1
ATOM 758 C C . VAL A 1 100 ? -21.357 6.380 10.960 1.00 54.31 100 VAL A C 1
ATOM 760 O O . VAL A 1 100 ? -21.581 7.552 11.261 1.00 54.31 100 VAL A O 1
ATOM 763 N N . GLU A 1 101 ? -22.206 5.621 10.265 1.00 40.41 101 GLU A N 1
ATOM 764 C CA . GLU A 1 101 ? -23.649 5.911 10.209 1.00 40.41 101 GLU A CA 1
ATOM 765 C C . GLU A 1 101 ? -24.288 5.790 11.599 1.00 40.41 101 GLU A C 1
ATOM 767 O O . GLU A 1 101 ? -23.911 4.861 12.357 1.00 40.41 101 GLU A O 1
#

Secondary structure (DSSP, 8-state):
-----EETTEEEEP---S-TTSSSEEEEEEE-GGG-EEEEEEE-SSS-EEEE-TT-TT-EEEEE-TTTTTSPPEEEE--SSEEEEPTT-EEEEEPPPP---

Sequence (101 aa):
LIETVDIGNDQAVVTETTDLQGQNIFSQAFIGKNGRRWVLIINKRYGNIDVFLPGCTGGRMQIINEASGFGPATEVTLELSRITLSAFAVAVIHMPPLDVE

Radius of gyration: 13.74 Å; chains: 1; bounding box: 41×31×33 Å

pLDDT: mean 84.59, std 15.14, range [32.44, 97.19]

Foldseek 3Di:
DDAFDPPDQKTKDDDDDPPPVCPAKDKIKIAGPPRWIKMKIWGQDQFKDKDQAPQLQQKKKFKDAPVQPVHGTDIDHHNHSIDIAGHGMIMMITGDDDPDD

Organism: NCBI:txid392030